Protein AF-A0A7T8KD94-F1 (afdb_monomer_lite)

Sequence (59 aa):
QMVKCNPKNGKYMAVCLLYRGDVVPKDVNSAIAGIKSNRAIQFVDWCPTGFKVTESTET

Organism: Caligus rogercresseyi (NCBI:txid217165)

pLDDT: mean 86.0, std 6.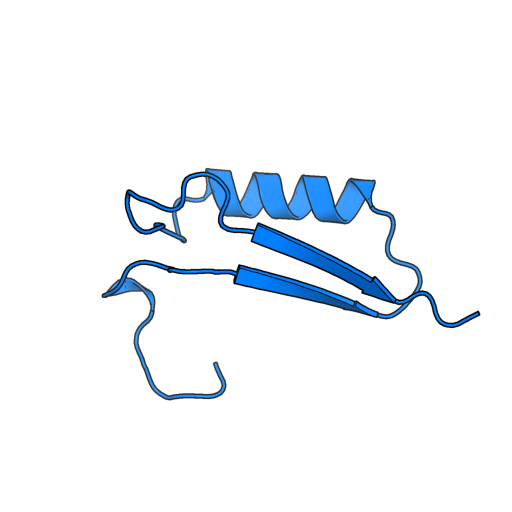55, range [57.47, 92.44]

Secondary structure (DSSP, 8-state):
--S---GGGS-BS-EEEEEESS--HHHHHHHHHHHHHT----B-TT-TT-EEEEEE---

InterPro domai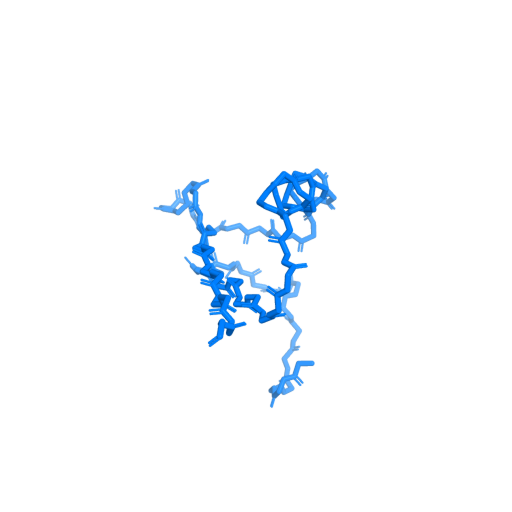ns:
  IPR000217 Tubulin [PTHR11588] (1-54)
  IPR002452 Alpha tubulin [PR01162] (21-42)
  IPR002452 Alpha tubulin [PR01162] (47-59)
  IPR008280 Tubulin/FtsZ, C-terminal [SSF55307] (1-54)
  IPR018316 Tubulin/FtsZ, 2-layer sandwich domain [PF03953] (1-55)
  IPR037103 Tubulin/FtsZ-like, C-terminal domain [G3DSA:3.30.1330.20] (1-58)

Structure (mmCIF, N/CA/C/O backbone):
data_AF-A0A7T8KD94-F1
#
_entry.id   AF-A0A7T8KD94-F1
#
loop_
_atom_site.group_PDB
_atom_site.id
_atom_site.type_symbol
_atom_site.label_atom_id
_atom_site.label_alt_id
_atom_site.label_comp_id
_atom_site.label_asym_id
_atom_site.label_entity_id
_atom_site.label_seq_id
_atom_site.pdbx_PDB_ins_code
_atom_site.Cartn_x
_atom_site.Cartn_y
_atom_site.Cartn_z
_atom_site.occupancy
_atom_site.B_iso_or_equiv
_atom_site.auth_seq_id
_atom_site.auth_comp_id
_atom_site.auth_asym_id
_atom_site.auth_atom_id
_atom_site.pdbx_PDB_model_num
ATOM 1 N N . GLN A 1 1 ? -7.859 -9.087 -11.482 1.00 79.38 1 GLN A N 1
ATOM 2 C CA . GLN A 1 1 ? -7.320 -7.781 -11.923 1.00 79.38 1 GLN A CA 1
ATOM 3 C C . GLN A 1 1 ? -8.056 -7.359 -13.181 1.00 79.38 1 GLN A C 1
ATOM 5 O O . GLN A 1 1 ? -8.432 -8.228 -13.954 1.00 79.38 1 GLN A O 1
ATOM 10 N N . MET A 1 2 ? -8.274 -6.057 -13.371 1.00 86.50 2 MET A N 1
ATOM 11 C CA . MET A 1 2 ? -9.037 -5.516 -14.511 1.00 86.50 2 MET A CA 1
ATOM 12 C C . MET A 1 2 ? -8.241 -5.483 -15.828 1.00 86.50 2 MET A C 1
ATOM 14 O O . MET A 1 2 ? -8.794 -5.189 -16.879 1.00 86.50 2 MET A O 1
ATOM 18 N N . VAL A 1 3 ? -6.945 -5.799 -15.776 1.00 90.25 3 VAL A N 1
ATOM 19 C CA . VAL A 1 3 ? -6.046 -5.918 -16.929 1.00 90.25 3 VAL A CA 1
ATOM 20 C C . VAL A 1 3 ? -5.362 -7.281 -16.857 1.00 90.25 3 VAL A C 1
ATOM 22 O O . VAL A 1 3 ? -5.030 -7.750 -15.765 1.00 90.25 3 VAL A O 1
ATOM 25 N N . LYS A 1 4 ? -5.153 -7.924 -18.011 1.00 86.06 4 LYS A N 1
ATOM 26 C CA . LYS A 1 4 ? -4.377 -9.167 -18.106 1.00 86.06 4 LYS A CA 1
ATOM 27 C C . LYS A 1 4 ? -2.886 -8.840 -18.012 1.00 86.06 4 LYS A C 1
ATOM 29 O O . LYS A 1 4 ? -2.262 -8.477 -19.002 1.00 86.06 4 LYS A O 1
ATOM 34 N N . CYS A 1 5 ? -2.322 -8.966 -16.819 1.00 85.75 5 CYS A N 1
ATOM 35 C CA . CYS A 1 5 ? -0.888 -8.875 -16.565 1.00 85.75 5 CYS A CA 1
ATOM 36 C C . CYS A 1 5 ? -0.519 -9.769 -15.373 1.00 85.75 5 CYS A C 1
ATOM 38 O O . CYS A 1 5 ? -1.376 -10.092 -14.553 1.00 85.75 5 CYS A O 1
ATOM 40 N N . ASN A 1 6 ? 0.746 -10.189 -15.277 1.00 86.56 6 ASN A N 1
ATOM 41 C CA . ASN A 1 6 ? 1.250 -10.863 -14.081 1.00 86.56 6 ASN A CA 1
ATOM 42 C C . ASN A 1 6 ? 1.956 -9.836 -13.175 1.00 86.56 6 ASN A C 1
ATOM 44 O O . ASN A 1 6 ? 3.092 -9.459 -13.469 1.00 86.56 6 ASN A O 1
ATOM 48 N N . PRO A 1 7 ? 1.336 -9.395 -12.068 1.00 83.44 7 PRO A N 1
ATOM 49 C CA . PRO A 1 7 ? 1.900 -8.374 -11.187 1.00 83.44 7 PRO A CA 1
ATOM 50 C C . PRO A 1 7 ? 3.127 -8.859 -10.407 1.00 83.44 7 PRO A C 1
ATOM 52 O O . PRO A 1 7 ? 3.858 -8.034 -9.873 1.00 83.44 7 PRO A O 1
ATOM 55 N N . LYS A 1 8 ? 3.386 -10.175 -10.351 1.00 83.75 8 LYS A N 1
ATOM 56 C CA . LYS A 1 8 ? 4.588 -10.731 -9.706 1.00 83.75 8 LYS A CA 1
ATOM 57 C C . LYS A 1 8 ? 5.866 -10.465 -10.500 1.00 83.75 8 LYS A C 1
ATOM 59 O O . LYS A 1 8 ? 6.948 -10.520 -9.934 1.00 83.75 8 LYS A O 1
ATOM 64 N N . ASN A 1 9 ? 5.743 -10.178 -11.796 1.00 85.88 9 ASN A N 1
ATOM 65 C CA . ASN A 1 9 ? 6.884 -9.894 -12.666 1.00 85.88 9 ASN A CA 1
ATOM 66 C C . ASN A 1 9 ? 7.301 -8.411 -12.622 1.00 85.88 9 ASN A C 1
ATOM 68 O O . ASN A 1 9 ? 8.143 -7.993 -13.412 1.00 85.88 9 ASN A O 1
ATOM 72 N N . GLY A 1 10 ? 6.704 -7.603 -11.741 1.00 86.69 10 GLY A N 1
ATOM 73 C CA . GLY A 1 10 ? 6.976 -6.174 -11.626 1.00 86.69 10 GLY A CA 1
ATOM 74 C C . GLY A 1 10 ? 6.988 -5.692 -10.179 1.00 86.69 10 GLY A C 1
ATOM 75 O O . GLY A 1 10 ? 6.661 -6.428 -9.251 1.00 86.69 10 GLY A O 1
ATOM 76 N N . LYS A 1 11 ? 7.369 -4.425 -10.002 1.00 89.62 11 LYS A N 1
ATOM 77 C CA . LYS A 1 11 ? 7.319 -3.720 -8.718 1.00 89.62 11 LYS A CA 1
ATOM 78 C C . LYS A 1 11 ? 6.136 -2.748 -8.699 1.00 89.62 11 LYS A C 1
ATOM 80 O O . LYS A 1 11 ? 5.807 -2.131 -9.711 1.00 89.62 11 LYS A O 1
ATOM 85 N N . TYR A 1 12 ? 5.512 -2.589 -7.541 1.00 89.44 12 TYR A N 1
ATOM 86 C CA . TYR A 1 12 ? 4.434 -1.634 -7.316 1.00 89.44 12 TYR A CA 1
ATOM 87 C C . TYR A 1 12 ? 5.008 -0.222 -7.160 1.00 89.44 12 TYR A C 1
ATOM 89 O O . TYR A 1 12 ? 5.950 -0.004 -6.401 1.00 89.44 12 TYR A O 1
ATOM 97 N N . MET A 1 13 ? 4.428 0.743 -7.873 1.00 90.62 13 MET A N 1
ATOM 98 C CA . MET A 1 13 ? 4.781 2.166 -7.751 1.00 90.62 13 MET A CA 1
ATOM 99 C C . MET A 1 13 ? 3.921 2.879 -6.707 1.00 90.62 13 MET A C 1
ATOM 101 O O . MET A 1 13 ? 4.412 3.713 -5.957 1.00 90.62 13 MET A O 1
ATOM 105 N N . ALA A 1 14 ? 2.637 2.534 -6.652 1.00 89.12 14 ALA A N 1
ATOM 106 C CA . ALA A 1 14 ? 1.690 3.032 -5.670 1.00 89.12 14 ALA A CA 1
ATOM 107 C C . ALA A 1 14 ? 0.547 2.024 -5.512 1.00 89.12 14 ALA A C 1
ATOM 109 O O . ALA A 1 14 ? 0.203 1.304 -6.452 1.00 89.12 14 ALA A O 1
ATOM 110 N N . VAL A 1 15 ? -0.051 1.993 -4.326 1.00 89.19 15 VAL A N 1
ATOM 111 C CA . VAL A 1 15 ? -1.252 1.225 -4.005 1.00 89.19 15 VAL A CA 1
ATOM 112 C C . VAL A 1 15 ? -2.240 2.163 -3.326 1.00 89.19 15 VAL A C 1
ATOM 114 O O . VAL A 1 15 ? -1.903 2.811 -2.340 1.00 89.19 15 VAL A O 1
ATOM 117 N N . CYS A 1 16 ? -3.470 2.209 -3.829 1.00 91.94 16 CYS A N 1
ATOM 118 C CA . CYS A 1 16 ? -4.578 2.906 -3.185 1.00 91.94 16 CYS A CA 1
ATOM 119 C C . CYS A 1 16 ? -5.610 1.876 -2.726 1.00 91.94 16 CYS A C 1
ATOM 121 O O . CYS A 1 16 ? -6.100 1.092 -3.539 1.00 91.94 16 CYS A O 1
ATOM 123 N N . LEU A 1 17 ? -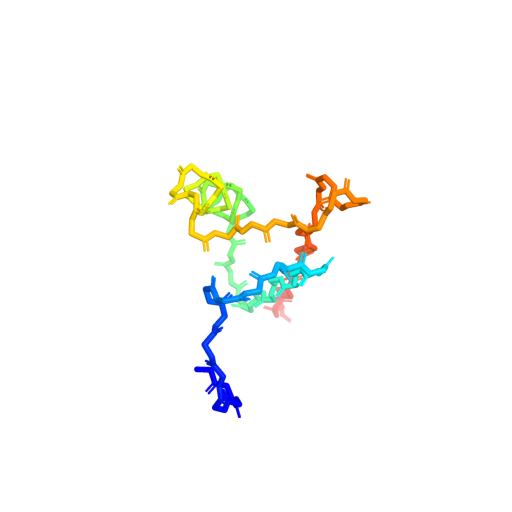5.935 1.884 -1.436 1.00 90.44 17 LEU A N 1
ATOM 124 C CA . LEU A 1 17 ? -7.000 1.083 -0.844 1.00 90.44 17 LEU A CA 1
ATOM 125 C C . LEU A 1 17 ? -8.190 2.002 -0.568 1.00 90.44 17 LEU A C 1
ATOM 127 O O . LEU A 1 17 ? -8.068 2.971 0.182 1.00 90.44 17 LEU A O 1
ATOM 131 N N . LEU A 1 18 ? -9.311 1.707 -1.220 1.00 91.56 18 LEU A N 1
ATOM 132 C CA . LEU A 1 18 ? -10.556 2.464 -1.136 1.00 91.56 18 LEU A CA 1
ATOM 133 C C . LEU A 1 18 ? -11.582 1.585 -0.422 1.00 91.56 18 LEU A C 1
ATOM 135 O O . LEU A 1 18 ? -12.011 0.575 -0.980 1.00 91.56 18 LEU A O 1
ATOM 139 N N . TYR A 1 19 ? -11.942 1.957 0.801 1.00 90.69 19 TYR A N 1
ATOM 140 C CA . TYR A 1 19 ? -12.953 1.264 1.593 1.00 90.69 19 TYR A CA 1
ATOM 141 C C . TYR A 1 19 ? -14.268 2.044 1.557 1.00 90.69 19 TYR A C 1
ATOM 143 O O . TYR A 1 19 ? -14.269 3.274 1.625 1.00 90.69 19 TYR A O 1
ATOM 151 N N . ARG A 1 20 ? -15.383 1.319 1.435 1.00 91.19 20 ARG A N 1
ATOM 152 C CA . ARG A 1 20 ? -16.745 1.856 1.542 1.00 91.19 20 ARG A CA 1
ATOM 153 C C . ARG A 1 20 ? -17.492 1.135 2.658 1.00 91.19 20 ARG A C 1
ATOM 155 O O . ARG A 1 20 ? -17.370 -0.086 2.755 1.00 91.19 20 ARG A O 1
ATOM 162 N N . GLY A 1 21 ? -18.285 1.881 3.424 1.00 88.38 21 GLY A N 1
ATOM 163 C CA . GLY A 1 21 ? -19.071 1.370 4.551 1.00 88.38 21 GLY A CA 1
ATOM 164 C C . GLY A 1 21 ? -18.389 1.580 5.904 1.00 88.38 21 GLY A C 1
ATOM 165 O O . GLY A 1 21 ? -17.394 2.294 5.991 1.00 88.38 21 GLY A O 1
ATOM 166 N N . ASP A 1 22 ? -18.943 0.961 6.948 1.00 88.62 22 ASP A N 1
ATOM 167 C CA . ASP A 1 22 ? -18.416 1.016 8.318 1.00 88.62 22 ASP A CA 1
ATOM 168 C C . ASP A 1 22 ? -17.175 0.121 8.444 1.00 88.62 22 ASP A C 1
ATOM 170 O O . ASP A 1 22 ? -17.263 -1.080 8.714 1.00 88.62 22 ASP A O 1
ATOM 174 N N . VAL A 1 23 ? -16.007 0.689 8.136 1.00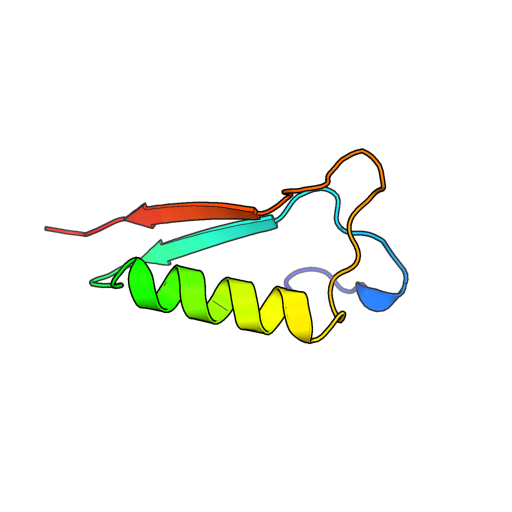 90.06 23 VAL A N 1
ATOM 175 C CA . VAL A 1 23 ? -14.734 -0.028 8.145 1.00 90.06 23 VAL A CA 1
ATOM 176 C C . VAL A 1 23 ? -13.828 0.584 9.197 1.00 90.06 23 VAL A C 1
ATOM 178 O O . VAL A 1 23 ? -13.222 1.626 8.995 1.00 90.06 23 VAL A O 1
ATOM 181 N N . VAL A 1 24 ? -13.648 -0.121 10.310 1.00 90.62 24 VAL A N 1
ATOM 182 C CA . VAL A 1 24 ? -12.827 0.379 11.414 1.00 90.62 24 VAL A CA 1
ATOM 183 C C . VAL A 1 24 ? -11.357 0.538 10.970 1.00 90.62 24 VAL A C 1
ATOM 185 O O . VAL A 1 24 ? -10.725 -0.444 10.559 1.00 90.62 24 VAL A O 1
ATOM 188 N N . PRO A 1 25 ? -10.730 1.723 11.136 1.00 88.81 25 PRO A N 1
ATOM 189 C CA . PRO A 1 25 ? -9.348 1.974 10.702 1.00 88.81 25 PRO A CA 1
ATOM 190 C C . PRO A 1 25 ? -8.307 0.993 11.269 1.00 88.81 25 PRO A C 1
ATOM 192 O O . PRO A 1 25 ? -7.276 0.711 10.650 1.00 88.81 25 PRO A O 1
ATOM 195 N N . LYS A 1 26 ? -8.570 0.444 12.459 1.00 91.69 26 LYS A N 1
ATOM 196 C CA . LYS A 1 26 ? -7.731 -0.576 13.104 1.00 91.69 26 LYS A CA 1
ATOM 197 C C . LYS A 1 26 ? -7.623 -1.853 12.265 1.00 91.69 26 LYS A C 1
ATOM 199 O O . LYS A 1 26 ? -6.535 -2.431 12.163 1.00 91.69 26 LYS A O 1
ATOM 204 N N . ASP A 1 27 ? -8.722 -2.275 11.657 1.00 90.94 27 ASP A N 1
ATOM 205 C CA . ASP A 1 27 ? -8.770 -3.506 10.873 1.00 90.94 27 ASP A CA 1
ATOM 206 C C . ASP A 1 27 ? -8.065 -3.305 9.532 1.00 90.94 27 ASP A C 1
ATOM 208 O O . ASP A 1 27 ? -7.306 -4.169 9.090 1.00 90.94 27 ASP A O 1
ATOM 212 N N . VAL A 1 28 ? -8.181 -2.103 8.957 1.00 91.38 28 VAL A N 1
ATOM 213 C CA . VAL A 1 28 ? -7.423 -1.695 7.766 1.00 91.38 28 VAL A CA 1
ATOM 214 C C . VAL A 1 28 ? -5.918 -1.741 8.023 1.00 91.38 28 VAL A C 1
ATOM 216 O O . VAL A 1 28 ? -5.168 -2.321 7.235 1.00 91.38 28 VAL A O 1
ATOM 219 N N . ASN A 1 29 ? -5.458 -1.184 9.145 1.00 90.94 29 ASN A N 1
ATOM 220 C CA . ASN A 1 29 ? -4.041 -1.217 9.506 1.00 90.94 29 ASN A CA 1
ATOM 221 C C . ASN A 1 29 ? -3.537 -2.650 9.735 1.00 90.94 29 ASN A C 1
ATOM 223 O O . ASN A 1 29 ? -2.442 -2.995 9.282 1.00 90.94 29 ASN A O 1
ATOM 227 N N . SER A 1 30 ? -4.348 -3.498 10.372 1.00 92.44 30 SER A N 1
ATOM 228 C CA . SER A 1 30 ? -4.037 -4.919 10.583 1.00 92.44 30 SER A CA 1
ATOM 229 C C . SER A 1 30 ? -3.917 -5.675 9.255 1.00 92.44 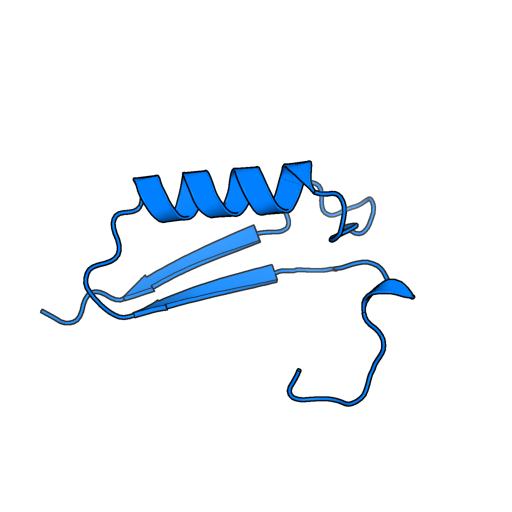30 SER A C 1
ATOM 231 O O . SER A 1 30 ? -2.952 -6.413 9.041 1.00 92.44 30 SER A O 1
ATOM 233 N N . ALA A 1 31 ? -4.837 -5.434 8.319 1.00 89.75 31 ALA A N 1
ATOM 234 C CA . ALA A 1 31 ? -4.798 -6.024 6.986 1.00 89.75 31 ALA A CA 1
ATOM 235 C C . ALA A 1 31 ? -3.559 -5.575 6.191 1.00 89.75 31 ALA A C 1
ATOM 237 O O . ALA A 1 31 ? -2.869 -6.404 5.593 1.00 89.75 31 ALA A O 1
ATOM 238 N N . ILE A 1 32 ? -3.213 -4.282 6.231 1.00 89.00 32 ILE A N 1
ATOM 239 C CA . ILE A 1 32 ? -2.007 -3.748 5.576 1.00 89.00 32 ILE A CA 1
ATOM 240 C C . ILE A 1 32 ? -0.739 -4.376 6.164 1.00 89.00 32 ILE A C 1
ATOM 242 O O . ILE A 1 32 ? 0.180 -4.713 5.414 1.00 89.00 32 ILE A O 1
ATOM 246 N N . ALA A 1 33 ? -0.676 -4.564 7.484 1.00 89.88 33 ALA A N 1
ATOM 247 C CA . ALA A 1 33 ? 0.446 -5.244 8.127 1.00 89.88 33 ALA A CA 1
ATOM 248 C C . ALA A 1 33 ? 0.587 -6.698 7.641 1.00 89.88 33 ALA A C 1
ATOM 250 O O . ALA A 1 33 ? 1.696 -7.128 7.317 1.00 89.88 33 ALA A O 1
ATOM 251 N N . GLY A 1 34 ? -0.529 -7.422 7.499 1.00 90.25 34 GLY A N 1
ATOM 252 C CA . GLY A 1 34 ? -0.546 -8.771 6.926 1.00 90.25 34 GLY A CA 1
ATOM 253 C C . GLY A 1 34 ? -0.080 -8.817 5.466 1.00 90.25 34 GLY A C 1
ATOM 254 O O . GLY A 1 34 ? 0.690 -9.692 5.078 1.00 90.25 34 GLY A O 1
ATOM 255 N N . ILE A 1 35 ? -0.474 -7.839 4.649 1.00 87.00 35 ILE A N 1
ATOM 256 C CA . ILE A 1 35 ? -0.024 -7.736 3.252 1.00 87.00 35 ILE A CA 1
ATOM 257 C C . ILE A 1 35 ? 1.487 -7.467 3.178 1.00 87.00 35 ILE A C 1
ATOM 259 O O . ILE A 1 35 ? 2.185 -8.076 2.364 1.00 87.00 35 ILE A O 1
ATOM 263 N N . LYS A 1 36 ? 2.008 -6.586 4.041 1.00 83.81 36 LYS A N 1
ATOM 264 C CA . LYS A 1 36 ? 3.444 -6.279 4.119 1.00 83.81 36 LYS A CA 1
ATOM 265 C C . LYS A 1 36 ? 4.273 -7.493 4.550 1.00 83.81 36 LYS A C 1
ATOM 267 O O . LYS A 1 36 ? 5.357 -7.701 4.006 1.00 83.81 36 LYS A O 1
ATOM 272 N N . SER A 1 37 ? 3.782 -8.304 5.491 1.00 84.88 37 SER A N 1
ATOM 273 C CA . SER A 1 37 ? 4.523 -9.470 5.992 1.00 84.88 37 SER A CA 1
ATOM 274 C C . SER A 1 37 ? 4.628 -10.594 4.958 1.00 84.88 37 SER A C 1
ATOM 276 O O . SER A 1 37 ? 5.661 -11.255 4.874 1.00 84.88 37 SER A O 1
ATOM 278 N N . ASN A 1 38 ? 3.606 -10.762 4.115 1.00 80.31 38 ASN A N 1
ATOM 279 C CA . ASN A 1 38 ? 3.524 -11.857 3.148 1.00 80.31 38 ASN A CA 1
ATOM 280 C C . ASN A 1 38 ? 4.456 -11.681 1.927 1.00 80.31 38 ASN A C 1
ATOM 282 O O . ASN A 1 38 ? 4.502 -12.545 1.056 1.00 80.31 38 ASN A O 1
ATOM 286 N N . ARG A 1 39 ? 5.187 -10.553 1.826 1.00 71.12 39 ARG A N 1
ATOM 287 C CA . ARG A 1 39 ? 6.164 -10.206 0.762 1.00 71.12 39 ARG A CA 1
ATOM 288 C C . ARG A 1 39 ? 5.672 -10.367 -0.687 1.00 71.12 39 ARG A C 1
ATOM 290 O O . ARG A 1 39 ? 6.463 -10.266 -1.621 1.00 71.12 39 ARG A O 1
ATOM 297 N N . ALA A 1 40 ? 4.372 -10.564 -0.894 1.00 77.00 40 ALA A N 1
ATOM 298 C CA . ALA A 1 40 ? 3.763 -10.720 -2.212 1.00 77.00 40 ALA A CA 1
ATOM 299 C C . ALA A 1 40 ? 3.763 -9.412 -3.024 1.00 77.00 40 ALA A C 1
ATOM 301 O O . ALA A 1 40 ? 3.547 -9.433 -4.235 1.00 77.00 40 ALA A O 1
ATOM 302 N N . ILE A 1 41 ? 3.996 -8.279 -2.357 1.00 83.94 41 ILE A N 1
ATOM 303 C CA . ILE A 1 41 ? 4.041 -6.940 -2.938 1.00 83.94 41 ILE A CA 1
ATOM 304 C C . ILE A 1 41 ? 5.445 -6.380 -2.718 1.00 83.94 41 ILE A C 1
ATOM 306 O O . ILE A 1 41 ? 5.853 -6.138 -1.584 1.00 83.94 41 ILE A O 1
ATOM 310 N N . GLN A 1 42 ? 6.177 -6.170 -3.810 1.00 86.62 42 GLN A N 1
ATOM 311 C CA . GLN A 1 42 ? 7.470 -5.490 -3.806 1.00 86.62 42 GLN A CA 1
ATOM 312 C C . GLN A 1 42 ? 7.289 -4.088 -4.376 1.00 86.62 42 GLN A C 1
ATOM 314 O O . GLN A 1 42 ? 6.802 -3.948 -5.496 1.00 86.62 42 GLN A O 1
ATOM 319 N N . PHE A 1 43 ? 7.663 -3.060 -3.619 1.00 87.50 43 PHE A N 1
ATOM 320 C CA . PHE A 1 43 ? 7.640 -1.681 -4.103 1.00 87.50 43 PHE A CA 1
ATOM 321 C C . PHE A 1 43 ? 8.945 -1.320 -4.813 1.00 87.50 43 PHE A C 1
ATOM 323 O O . PHE A 1 43 ? 9.982 -1.956 -4.623 1.00 87.50 43 PHE A O 1
ATOM 330 N N . VAL A 1 44 ? 8.871 -0.298 -5.658 1.00 90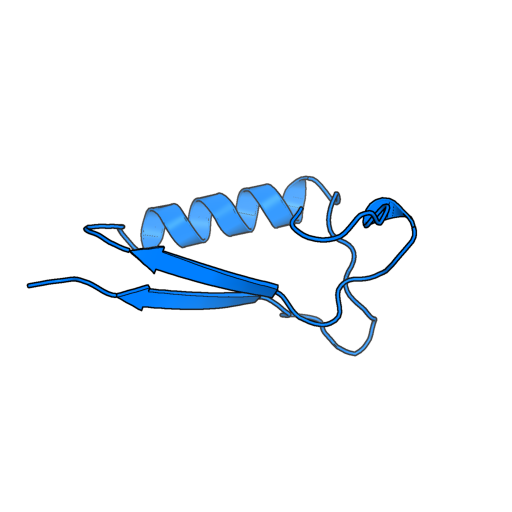.38 44 VAL A N 1
ATOM 331 C CA . VAL A 1 44 ? 10.039 0.394 -6.215 1.00 90.38 44 VAL A CA 1
ATOM 332 C C . VAL A 1 44 ? 10.852 1.079 -5.114 1.00 90.38 44 VAL A C 1
ATOM 334 O O . VAL A 1 44 ? 10.302 1.516 -4.106 1.00 90.38 44 VAL A O 1
ATOM 337 N N . ASP A 1 45 ? 12.163 1.196 -5.318 1.00 87.19 45 ASP A N 1
ATOM 338 C CA . ASP A 1 45 ? 13.109 1.556 -4.249 1.00 87.19 45 ASP A CA 1
ATOM 339 C C . ASP A 1 45 ? 12.922 3.000 -3.741 1.00 87.19 45 ASP A C 1
ATOM 341 O O . ASP A 1 45 ? 13.235 3.314 -2.596 1.00 87.19 45 ASP A O 1
ATOM 345 N N . TRP A 1 46 ? 12.337 3.873 -4.565 1.00 87.56 46 TRP A N 1
ATOM 346 C CA . TRP A 1 46 ? 11.968 5.244 -4.201 1.00 87.56 46 TRP A CA 1
ATOM 347 C C . TRP A 1 46 ? 10.604 5.359 -3.492 1.00 87.56 46 TRP A C 1
ATOM 349 O O . TRP A 1 46 ? 10.193 6.464 -3.143 1.00 87.56 46 TRP A O 1
ATOM 359 N N . CYS A 1 47 ? 9.890 4.250 -3.258 1.00 85.44 47 CYS A N 1
ATOM 360 C CA . CYS A 1 47 ? 8.572 4.234 -2.620 1.00 85.44 47 CYS A CA 1
ATOM 361 C C . CYS A 1 47 ? 8.539 3.332 -1.365 1.00 85.44 47 CYS A C 1
ATOM 363 O O . CYS A 1 47 ? 8.012 2.217 -1.405 1.00 85.44 47 CYS A O 1
ATOM 365 N N . PRO A 1 48 ? 9.065 3.799 -0.215 1.00 75.25 48 PRO A N 1
ATOM 366 C CA . PRO A 1 48 ? 9.127 2.997 1.013 1.00 75.25 48 PRO A CA 1
ATOM 367 C C . PRO A 1 48 ? 7.759 2.796 1.697 1.00 75.25 48 PRO A C 1
ATOM 369 O O . PRO A 1 48 ? 7.571 1.834 2.442 1.00 75.25 48 PRO A O 1
ATOM 372 N N . THR A 1 49 ? 6.785 3.682 1.452 1.00 72.62 49 THR A N 1
ATOM 373 C CA . THR A 1 49 ? 5.459 3.704 2.102 1.00 72.62 49 THR A CA 1
ATOM 374 C C . THR A 1 49 ? 4.317 3.824 1.085 1.00 72.62 49 THR A C 1
ATOM 376 O O . THR A 1 49 ? 3.390 4.608 1.257 1.00 72.62 49 THR A O 1
ATOM 379 N N . GLY A 1 50 ? 4.357 3.041 0.007 1.00 79.81 50 GLY A N 1
ATOM 380 C CA . GLY A 1 50 ? 3.461 3.185 -1.150 1.00 79.81 50 GLY A CA 1
ATOM 381 C C . GLY A 1 50 ? 1.977 2.847 -0.969 1.00 79.81 50 GLY A C 1
ATOM 382 O O . GLY A 1 50 ? 1.307 2.626 -1.973 1.00 79.81 50 GLY A O 1
ATOM 383 N N . PHE A 1 51 ? 1.451 2.792 0.259 1.00 88.44 51 PHE A N 1
ATOM 384 C CA . PHE A 1 51 ? 0.026 2.567 0.519 1.00 88.44 51 PHE A CA 1
ATOM 385 C C . PHE A 1 51 ? -0.678 3.877 0.871 1.00 88.44 51 PHE A C 1
ATOM 387 O O . PHE A 1 51 ? -0.416 4.472 1.915 1.00 88.44 51 PHE A O 1
ATOM 394 N N . LYS A 1 52 ? -1.633 4.277 0.034 1.00 89.75 52 LYS A N 1
ATOM 395 C CA . LYS A 1 52 ? -2.633 5.296 0.341 1.00 89.75 52 LYS A CA 1
ATOM 396 C C . LYS A 1 52 ? -3.927 4.607 0.756 1.00 89.75 52 LYS A C 1
ATOM 398 O O . LYS A 1 52 ? -4.375 3.678 0.089 1.00 89.75 52 LYS A O 1
ATOM 403 N N . VAL A 1 53 ? -4.529 5.074 1.840 1.00 90.50 53 VAL A N 1
ATOM 404 C CA . VAL A 1 53 ? -5.786 4.538 2.366 1.00 90.50 53 VAL A CA 1
ATOM 405 C C . VAL A 1 53 ? -6.817 5.651 2.358 1.00 90.50 53 VAL A C 1
ATOM 407 O O . VAL A 1 53 ? -6.516 6.788 2.723 1.00 90.50 53 VAL A O 1
ATOM 410 N N . THR A 1 54 ? -8.023 5.350 1.898 1.00 89.88 54 THR A N 1
ATOM 411 C CA . THR A 1 54 ? -9.156 6.269 1.973 1.00 89.88 54 THR A CA 1
ATOM 412 C C . THR A 1 54 ? -10.395 5.476 2.343 1.00 89.88 54 THR A C 1
ATOM 414 O O . THR A 1 54 ? -10.680 4.438 1.746 1.00 89.88 54 THR A O 1
ATOM 417 N N . GLU A 1 55 ? -11.101 5.973 3.344 1.00 86.62 55 GLU A N 1
ATOM 418 C CA . GLU A 1 55 ? -12.362 5.434 3.825 1.00 86.62 55 GLU A CA 1
ATOM 419 C C . GLU A 1 55 ? -13.446 6.464 3.522 1.00 86.62 55 GLU A C 1
ATOM 421 O O . GLU A 1 55 ? -13.263 7.657 3.774 1.00 86.62 55 GLU A O 1
ATOM 426 N N . SER A 1 56 ? -14.547 6.014 2.932 1.00 84.44 56 SER A N 1
ATOM 427 C CA . SER A 1 56 ? -15.753 6.822 2.793 1.00 84.44 56 SER A CA 1
ATOM 428 C C . SER A 1 56 ? -16.855 6.188 3.630 1.00 84.44 56 SER A C 1
ATOM 430 O O . SER A 1 56 ? -17.396 5.144 3.247 1.00 84.44 56 SER A O 1
ATOM 432 N N . THR A 1 57 ? -17.168 6.825 4.755 1.00 78.38 57 THR A N 1
ATOM 433 C CA . THR A 1 57 ? -18.354 6.528 5.551 1.00 78.38 57 THR A CA 1
ATOM 434 C C . THR A 1 57 ? -19.545 7.228 4.897 1.00 78.38 57 THR A C 1
ATOM 436 O O . THR A 1 57 ? -19.598 8.454 4.809 1.00 78.38 57 THR A O 1
ATOM 439 N N . GLU A 1 58 ? -20.487 6.455 4.361 1.00 67.19 58 GLU A N 1
ATOM 440 C CA . GLU A 1 58 ? -21.810 6.986 4.025 1.00 67.19 58 GLU A CA 1
ATOM 441 C C . GLU A 1 58 ? -22.567 7.111 5.352 1.00 67.19 58 GLU A C 1
ATOM 443 O O . GLU A 1 58 ? -22.881 6.103 5.981 1.00 67.19 58 GLU A O 1
ATOM 448 N N . THR A 1 59 ? -22.750 8.345 5.827 1.00 57.47 59 THR A N 1
ATOM 449 C CA . THR A 1 59 ? -23.742 8.669 6.865 1.00 57.47 59 THR A CA 1
ATOM 450 C C . THR A 1 59 ? -25.033 9.083 6.182 1.00 57.47 59 THR A C 1
ATOM 452 O O . THR A 1 59 ? -24.935 9.858 5.203 1.00 57.47 59 THR A O 1
#

Radius of gyration: 13.22 Å; chains: 1; bounding box: 37×20×31 Å

Foldseek 3Di:
DVDPDDCQVDADAAEEAEEEEPDDVVVVVVVVVVVVVVPSHHHDPVCPPRYHYDYDYDD